Protein AF-A0A225W027-F1 (afdb_monomer_lite)

pLDDT: mean 82.31, std 13.89, range [42.44, 95.69]

Organism: NCBI:txid4795

InterPro domains:
  IPR009057 Homedomain-like superfamily [SSF46689] (23-92)

Secondary structure (DSSP, 8-state):
--TGGGGSSS-HHHHHHHHHHHHTS---HHHHHHHTT--HHHHHHHHHHHHHHHHHHH-TT--HHHHHHHHHHHHS----HHHHHHHHHHTT--HHHHHHHHHTS-HHHHHHHHHHHHTT-

Structure (mmCIF, N/CA/C/O backbone):
data_AF-A0A225W027-F1
#
_entry.id   AF-A0A225W027-F1
#
loop_
_atom_site.group_PDB
_atom_site.id
_atom_site.type_symbol
_atom_site.label_atom_id
_atom_site.label_alt_id
_atom_site.label_comp_id
_atom_site.label_asym_id
_atom_site.label_entity_id
_atom_site.label_seq_id
_atom_site.pdbx_PDB_ins_code
_atom_site.Cartn_x
_atom_site.Cartn_y
_atom_site.Cartn_z
_atom_site.occupancy
_atom_site.B_iso_or_equiv
_atom_site.auth_seq_id
_atom_site.auth_comp_id
_atom_site.auth_asym_id
_atom_site.auth_atom_id
_atom_site.pdbx_PDB_model_num
ATOM 1 N N . MET A 1 1 ? -12.492 -1.765 -5.701 1.00 48.75 1 MET A N 1
ATOM 2 C CA . MET A 1 1 ? -11.191 -1.969 -6.376 1.00 48.75 1 MET A CA 1
ATOM 3 C C . MET A 1 1 ? -10.942 -0.940 -7.492 1.00 48.75 1 MET A C 1
ATOM 5 O O . MET A 1 1 ? -9.788 -0.685 -7.796 1.00 48.75 1 MET A O 1
ATOM 9 N N . GLU A 1 2 ? -11.978 -0.304 -8.060 1.00 42.44 2 GLU A N 1
ATOM 10 C CA . GLU A 1 2 ? -11.868 0.478 -9.308 1.00 42.44 2 GLU A CA 1
ATOM 11 C C . GLU A 1 2 ? -11.374 1.938 -9.178 1.00 42.44 2 GLU A C 1
ATOM 13 O O . GLU A 1 2 ? -10.755 2.437 -10.108 1.00 42.44 2 GLU A O 1
ATOM 18 N N . ALA A 1 3 ? -11.551 2.632 -8.046 1.00 43.75 3 ALA A N 1
ATOM 19 C CA . ALA A 1 3 ? -11.384 4.097 -8.021 1.00 43.75 3 ALA A CA 1
ATOM 20 C C . ALA A 1 3 ? -9.926 4.627 -8.028 1.00 43.75 3 ALA A C 1
ATOM 22 O O . ALA A 1 3 ? -9.638 5.603 -8.721 1.00 43.75 3 ALA A O 1
ATOM 23 N N . ALA A 1 4 ? -8.974 4.005 -7.318 1.00 46.25 4 ALA A N 1
ATOM 24 C CA . ALA A 1 4 ? -7.605 4.553 -7.232 1.00 46.25 4 ALA A CA 1
ATOM 25 C C . ALA A 1 4 ? -6.759 4.301 -8.480 1.00 46.25 4 ALA A C 1
ATOM 27 O O . ALA A 1 4 ? -5.830 5.055 -8.776 1.00 46.25 4 ALA A O 1
ATOM 28 N N . ALA A 1 5 ? -7.075 3.237 -9.217 1.00 46.38 5 ALA A N 1
ATOM 29 C CA . ALA A 1 5 ? -6.380 2.900 -10.448 1.00 46.38 5 ALA A CA 1
ATOM 30 C C . ALA A 1 5 ? -6.691 3.908 -11.574 1.00 46.38 5 ALA A C 1
ATOM 32 O O . ALA A 1 5 ? -5.916 4.018 -12.518 1.00 46.38 5 ALA A O 1
ATOM 33 N N . MET A 1 6 ? -7.776 4.687 -11.452 1.00 45.91 6 MET A N 1
ATOM 34 C CA . MET A 1 6 ? -8.215 5.667 -12.453 1.00 45.91 6 MET A CA 1
ATOM 35 C C . MET A 1 6 ? -7.467 7.008 -12.398 1.00 45.91 6 MET A C 1
ATOM 37 O O . MET A 1 6 ? -7.512 7.760 -13.366 1.00 45.91 6 MET A O 1
ATOM 41 N N . LYS A 1 7 ? -6.773 7.330 -11.296 1.00 53.09 7 LYS A N 1
ATOM 42 C CA . LYS A 1 7 ? -6.011 8.593 -11.167 1.00 53.09 7 LYS A CA 1
ATOM 43 C C . LYS A 1 7 ? -4.562 8.498 -11.643 1.00 53.09 7 LYS A C 1
ATOM 45 O O . LYS A 1 7 ? -3.827 9.482 -11.580 1.00 53.09 7 LYS A O 1
ATOM 50 N N . GLN A 1 8 ? -4.125 7.325 -12.093 1.00 59.03 8 GLN A N 1
ATOM 51 C CA . GLN A 1 8 ? -2.783 7.143 -12.634 1.00 59.03 8 GLN A CA 1
ATOM 52 C C . GLN A 1 8 ? -2.795 7.297 -14.157 1.00 59.03 8 GLN A C 1
ATOM 54 O O . GLN A 1 8 ? -3.756 6.927 -14.817 1.00 59.03 8 GLN A O 1
ATOM 59 N N . HIS A 1 9 ? -1.696 7.795 -14.734 1.00 66.2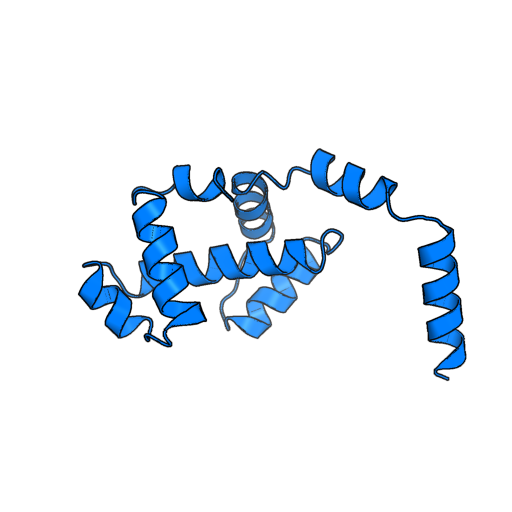5 9 HIS A N 1
ATOM 60 C CA . HIS A 1 9 ? -1.539 7.885 -16.194 1.00 66.25 9 HIS A CA 1
ATOM 61 C C . HIS A 1 9 ? -1.582 6.519 -16.902 1.00 66.25 9 HIS A C 1
ATOM 63 O O . HIS A 1 9 ? -1.754 6.458 -18.116 1.00 66.25 9 HIS A O 1
ATOM 69 N N . ALA A 1 10 ? -1.368 5.424 -16.168 1.00 76.00 10 ALA A N 1
ATOM 70 C CA . ALA A 1 10 ? -1.496 4.074 -16.697 1.00 76.00 10 ALA A CA 1
ATOM 71 C C . ALA A 1 10 ? -2.937 3.581 -16.548 1.00 76.00 10 ALA A C 1
ATOM 73 O O . ALA A 1 10 ? -3.553 3.778 -15.505 1.00 76.00 10 ALA A O 1
ATOM 74 N N . HIS A 1 11 ? -3.438 2.892 -17.574 1.00 83.38 11 HIS A N 1
ATOM 75 C CA . HIS A 1 11 ? -4.777 2.316 -17.550 1.00 83.38 11 HIS A CA 1
ATOM 76 C C . HIS A 1 11 ? -4.934 1.345 -16.360 1.00 83.38 11 HIS A C 1
ATOM 78 O O . HIS A 1 11 ? -4.015 0.554 -16.115 1.00 83.38 11 HIS A O 1
ATOM 84 N N . PRO A 1 12 ? -6.085 1.331 -15.658 1.00 83.88 12 PRO A N 1
ATOM 85 C CA . PRO A 1 12 ? -6.315 0.458 -14.509 1.00 83.88 12 PRO A CA 1
ATOM 86 C C . PRO A 1 12 ? -5.932 -1.002 -14.752 1.00 83.88 12 PRO A C 1
ATOM 88 O O . PRO A 1 12 ? -5.208 -1.588 -13.953 1.00 83.88 12 PRO A O 1
ATOM 91 N N . ASN A 1 13 ? -6.323 -1.566 -15.899 1.00 89.00 13 ASN A N 1
ATOM 92 C CA . ASN A 1 13 ? -5.982 -2.948 -16.260 1.00 89.00 13 ASN A CA 1
ATOM 93 C C . ASN A 1 13 ? -4.468 -3.188 -16.307 1.00 89.00 13 ASN A C 1
ATOM 95 O O . ASN A 1 13 ? -4.003 -4.225 -15.850 1.00 89.00 13 ASN A O 1
ATOM 99 N N . THR A 1 14 ? -3.679 -2.230 -16.801 1.00 90.88 14 THR A N 1
ATOM 100 C CA . THR A 1 14 ? -2.213 -2.337 -16.816 1.00 90.88 14 THR A CA 1
ATOM 101 C C . THR A 1 14 ? -1.661 -2.452 -15.399 1.00 90.88 14 THR A C 1
ATOM 103 O O . THR A 1 14 ? -0.803 -3.293 -15.133 1.00 90.88 14 THR A O 1
ATOM 106 N N . VAL A 1 15 ? -2.181 -1.639 -14.477 1.00 90.19 15 VAL A N 1
ATOM 107 C CA . VAL A 1 15 ? -1.800 -1.698 -13.062 1.00 90.19 15 VAL A CA 1
ATOM 108 C C . VAL A 1 15 ? -2.233 -3.037 -12.457 1.00 90.19 15 VAL A C 1
ATOM 110 O O . VAL A 1 15 ? -1.423 -3.689 -11.803 1.00 90.19 15 VAL A O 1
ATOM 113 N N . PHE A 1 16 ? -3.458 -3.498 -12.731 1.00 90.31 16 PHE A N 1
ATOM 114 C CA . PHE A 1 16 ? -3.969 -4.781 -12.237 1.00 90.31 16 PHE A CA 1
ATOM 115 C C . PHE A 1 16 ? -3.140 -5.975 -12.702 1.00 90.31 16 PHE A C 1
ATOM 117 O O . PHE A 1 16 ? -2.713 -6.773 -11.869 1.00 90.31 16 PHE A O 1
ATOM 124 N N . HIS A 1 17 ? -2.857 -6.086 -14.001 1.00 93.56 17 HIS A N 1
ATOM 125 C CA . HIS A 1 17 ? -2.033 -7.174 -14.526 1.00 93.56 17 HIS A CA 1
ATOM 126 C C . HIS A 1 17 ? -0.605 -7.124 -13.971 1.00 93.56 17 HIS A C 1
ATOM 128 O O . HIS A 1 17 ? -0.023 -8.167 -13.670 1.00 93.56 17 HIS A O 1
ATOM 134 N N . CYS A 1 18 ? -0.045 -5.927 -13.765 1.00 94.50 18 CYS A N 1
ATOM 135 C CA . CYS A 1 18 ? 1.270 -5.786 -13.149 1.00 94.50 18 CYS A CA 1
ATOM 136 C C . CYS A 1 18 ? 1.273 -6.259 -11.689 1.00 94.50 18 CYS A C 1
ATOM 138 O O . CYS A 1 18 ? 2.180 -6.981 -11.276 1.00 94.50 18 CYS A O 1
ATOM 140 N N . LEU A 1 19 ? 0.268 -5.861 -10.905 1.00 93.75 19 LEU A N 1
ATOM 141 C CA . LEU A 1 19 ? 0.129 -6.278 -9.509 1.00 93.75 19 LEU A CA 1
ATOM 142 C C . LEU A 1 19 ? -0.114 -7.785 -9.403 1.00 93.75 19 LEU A C 1
ATOM 144 O O . LEU A 1 19 ? 0.482 -8.433 -8.548 1.00 93.75 19 LEU A O 1
ATOM 148 N N . TYR A 1 20 ? -0.925 -8.353 -10.297 1.00 94.25 20 TYR A N 1
ATOM 149 C CA . TYR A 1 20 ? -1.138 -9.796 -10.373 1.00 94.25 20 TYR A CA 1
ATOM 150 C C . TYR A 1 20 ? 0.174 -10.539 -10.652 1.00 94.25 20 TYR A C 1
ATOM 152 O O . TYR A 1 20 ? 0.491 -11.505 -9.961 1.00 94.25 20 TYR A O 1
ATOM 160 N N . GLY A 1 21 ? 0.973 -10.052 -11.606 1.00 95.19 21 GLY A N 1
ATOM 161 C CA . GLY A 1 21 ? 2.291 -10.614 -11.896 1.00 95.19 21 GLY A CA 1
ATOM 162 C C . GLY A 1 21 ? 3.242 -10.571 -10.697 1.00 95.19 21 GLY A C 1
ATOM 163 O O . GLY A 1 21 ? 3.987 -11.521 -10.471 1.00 95.19 21 GLY A O 1
ATOM 164 N N . TYR A 1 22 ? 3.179 -9.506 -9.897 1.00 95.25 22 TYR A N 1
ATOM 165 C CA . TYR A 1 22 ? 3.993 -9.369 -8.691 1.00 95.25 22 TYR A CA 1
ATOM 166 C C . TYR A 1 22 ? 3.558 -10.320 -7.564 1.00 95.25 22 TYR A C 1
ATOM 168 O O . TYR A 1 22 ? 4.391 -11.030 -7.009 1.00 95.25 22 TYR A O 1
ATOM 176 N N . TYR A 1 23 ? 2.266 -10.337 -7.220 1.00 93.81 23 TYR A N 1
ATOM 177 C CA . TYR A 1 23 ? 1.766 -11.063 -6.046 1.00 93.81 23 TYR A CA 1
ATOM 178 C C . TYR A 1 23 ? 1.478 -12.549 -6.303 1.00 93.81 23 TYR A C 1
ATOM 180 O O . TYR A 1 23 ? 1.693 -13.353 -5.404 1.00 93.81 23 TYR A O 1
ATOM 188 N N . ASN A 1 24 ? 1.009 -12.922 -7.500 1.00 94.50 24 ASN A N 1
ATOM 189 C CA . ASN A 1 24 ? 0.556 -14.291 -7.790 1.00 94.50 24 ASN A CA 1
ATOM 190 C C . ASN A 1 24 ? 1.524 -15.088 -8.672 1.00 94.50 24 ASN A C 1
ATOM 192 O O . ASN A 1 24 ? 1.534 -16.312 -8.602 1.00 94.50 24 ASN A O 1
ATOM 196 N N . LEU A 1 25 ? 2.324 -14.418 -9.511 1.00 94.38 25 LEU A N 1
ATOM 197 C CA . LEU A 1 25 ? 3.256 -15.083 -10.436 1.00 94.38 25 LEU A CA 1
ATOM 198 C C . LEU A 1 25 ? 4.724 -14.991 -9.994 1.00 94.38 25 LEU A C 1
ATOM 200 O O . LEU A 1 25 ? 5.584 -15.613 -10.609 1.00 94.38 25 LEU A O 1
ATOM 204 N N . GLY A 1 26 ? 5.022 -14.224 -8.941 1.00 93.75 26 GLY A N 1
ATOM 205 C CA . GLY A 1 26 ? 6.368 -14.117 -8.374 1.00 93.75 26 GLY A CA 1
ATOM 206 C C . GLY A 1 26 ? 7.360 -13.298 -9.205 1.00 93.75 26 GLY A C 1
ATOM 207 O O . GLY A 1 26 ? 8.559 -13.358 -8.937 1.00 93.75 26 GLY A O 1
ATOM 208 N N . TYR A 1 27 ? 6.899 -12.516 -10.189 1.00 95.56 27 TYR A N 1
ATOM 209 C CA . TYR A 1 27 ? 7.795 -11.664 -10.971 1.00 95.56 27 TYR A CA 1
ATOM 210 C C . TYR A 1 27 ? 8.435 -10.579 -10.106 1.00 95.56 27 TYR A C 1
ATOM 212 O O . TYR A 1 27 ? 7.779 -9.881 -9.324 1.00 95.56 27 TYR A O 1
ATOM 220 N N . SER A 1 28 ? 9.730 -10.359 -10.311 1.00 95.44 28 SER A N 1
ATOM 221 C CA . SER A 1 28 ? 10.447 -9.261 -9.680 1.00 95.44 28 SER A CA 1
ATOM 222 C C . SER A 1 28 ? 10.026 -7.906 -10.260 1.00 95.44 28 SER A C 1
ATOM 224 O O . SER A 1 28 ? 9.589 -7.774 -11.406 1.00 95.44 28 SER A O 1
ATOM 226 N N . ARG A 1 29 ? 10.237 -6.835 -9.484 1.00 94.19 29 ARG A N 1
ATOM 227 C CA . ARG A 1 29 ? 9.959 -5.456 -9.935 1.00 94.19 29 ARG A CA 1
ATOM 228 C C . ARG A 1 29 ? 10.758 -5.080 -11.188 1.00 94.19 29 ARG A C 1
ATOM 230 O O . ARG A 1 29 ? 10.262 -4.314 -12.008 1.00 94.19 29 ARG A O 1
ATOM 237 N N . LYS A 1 30 ? 11.962 -5.642 -11.342 1.00 95.25 30 LYS A N 1
ATOM 238 C CA . LYS A 1 30 ? 12.849 -5.443 -12.495 1.00 95.25 30 LYS A CA 1
ATOM 239 C C . LYS A 1 30 ? 12.314 -6.117 -13.757 1.00 95.25 30 LYS A C 1
ATOM 241 O O . LYS A 1 30 ? 12.373 -5.533 -14.835 1.00 95.25 30 LYS A O 1
ATOM 246 N N . GLU A 1 31 ? 11.767 -7.322 -13.634 1.00 95.19 31 GLU A N 1
ATOM 247 C CA . GLU A 1 31 ? 11.128 -8.020 -14.756 1.00 95.19 31 GLU A CA 1
ATOM 248 C C . GLU A 1 31 ? 9.854 -7.300 -15.189 1.00 95.19 31 GLU A C 1
ATOM 250 O O . GLU A 1 31 ? 9.687 -7.006 -16.370 1.00 95.19 31 GLU A O 1
ATOM 255 N N . LEU A 1 32 ? 9.009 -6.909 -14.234 1.00 94.94 32 LEU A N 1
ATOM 256 C CA . LEU A 1 32 ? 7.793 -6.146 -14.518 1.00 94.94 32 LEU A CA 1
ATOM 257 C C . LEU A 1 32 ? 8.105 -4.790 -15.166 1.00 94.94 32 LEU A C 1
ATOM 259 O O . LEU A 1 32 ? 7.432 -4.391 -16.113 1.00 94.94 32 LEU A O 1
ATOM 263 N N . ALA A 1 33 ? 9.156 -4.098 -14.721 1.00 95.69 33 ALA A N 1
ATOM 264 C CA . ALA A 1 33 ? 9.605 -2.851 -15.341 1.00 95.69 33 ALA A CA 1
ATOM 265 C C . ALA A 1 33 ? 9.935 -3.036 -16.834 1.00 95.69 33 ALA A C 1
ATOM 267 O O . ALA A 1 33 ? 9.534 -2.213 -17.659 1.00 95.69 33 ALA A O 1
ATOM 268 N N . ARG A 1 34 ? 10.589 -4.151 -17.190 1.00 95.50 34 ARG A N 1
ATOM 269 C CA . ARG A 1 34 ? 10.888 -4.510 -18.585 1.00 95.50 34 ARG A CA 1
ATOM 270 C C . ARG A 1 34 ? 9.623 -4.843 -19.377 1.00 95.50 34 ARG A C 1
ATOM 272 O O . ARG A 1 34 ? 9.442 -4.291 -20.455 1.00 95.50 34 ARG A O 1
ATOM 279 N N . VAL A 1 35 ? 8.742 -5.688 -18.836 1.00 94.06 35 VAL A N 1
ATOM 280 C CA . VAL A 1 35 ? 7.502 -6.129 -19.510 1.00 94.06 35 VAL A CA 1
ATOM 281 C C . VAL A 1 35 ? 6.579 -4.952 -19.824 1.00 94.06 35 VAL A C 1
ATOM 283 O O . VAL A 1 35 ? 6.059 -4.845 -20.929 1.00 94.06 35 VAL A O 1
ATOM 286 N N . TYR A 1 36 ? 6.396 -4.043 -18.867 1.00 90.62 36 TYR A N 1
ATOM 287 C CA . TYR A 1 36 ? 5.470 -2.917 -19.008 1.00 90.62 36 TYR A CA 1
ATOM 288 C C . TYR A 1 36 ? 6.114 -1.657 -19.608 1.00 90.62 36 TYR A C 1
ATOM 290 O O . TYR A 1 36 ? 5.437 -0.632 -19.728 1.00 90.62 36 TYR A O 1
ATOM 298 N N . ASN A 1 37 ? 7.406 -1.709 -19.961 1.00 92.44 37 ASN A N 1
ATOM 299 C CA . ASN A 1 37 ? 8.207 -0.555 -20.381 1.00 92.44 37 ASN A CA 1
ATOM 300 C C . ASN A 1 37 ? 8.0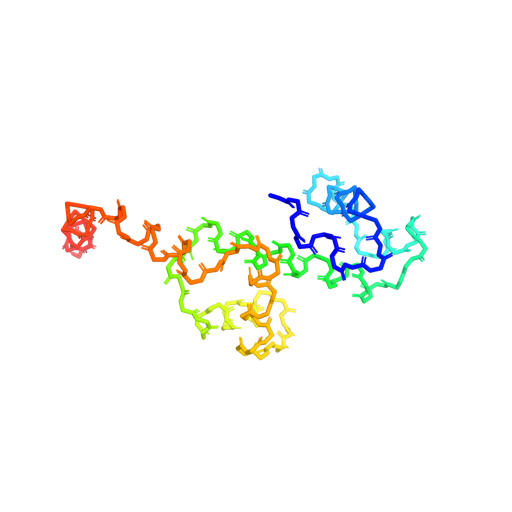29 0.648 -19.429 1.00 92.44 37 ASN A C 1
ATOM 302 O O . ASN A 1 37 ? 7.658 1.759 -19.825 1.00 92.44 37 ASN A O 1
ATOM 306 N N . LYS A 1 38 ? 8.212 0.393 -18.130 1.00 91.50 38 LYS A N 1
ATOM 307 C CA . LYS A 1 38 ? 8.130 1.391 -17.055 1.00 91.50 38 LYS A CA 1
ATOM 308 C C . LYS A 1 38 ? 9.401 1.372 -16.226 1.00 91.50 38 LYS A C 1
ATOM 310 O O . LYS A 1 38 ? 10.150 0.406 -16.210 1.00 91.50 38 LYS A O 1
ATOM 315 N N . THR A 1 39 ? 9.624 2.447 -15.480 1.00 93.50 39 THR A N 1
ATOM 316 C CA . THR A 1 39 ? 10.717 2.472 -14.507 1.00 93.50 39 THR A CA 1
ATOM 317 C C . THR A 1 39 ? 10.403 1.548 -13.330 1.00 93.50 39 THR A C 1
ATOM 319 O O . THR A 1 39 ? 9.247 1.440 -12.908 1.00 93.50 39 THR A O 1
ATOM 322 N N . GLU A 1 40 ? 11.432 0.954 -12.724 1.00 94.00 40 GLU A N 1
ATOM 323 C CA . GLU A 1 40 ? 11.274 0.183 -11.481 1.00 94.00 40 GLU A CA 1
ATOM 324 C C . GLU A 1 40 ? 10.634 1.016 -10.359 1.00 94.00 40 GLU A C 1
ATOM 326 O O . GLU A 1 40 ? 9.916 0.478 -9.514 1.00 94.00 40 GLU A O 1
ATOM 331 N N . ARG A 1 41 ? 10.829 2.344 -10.373 1.00 92.19 41 ARG A N 1
ATOM 332 C CA . ARG A 1 41 ? 10.180 3.280 -9.446 1.00 92.19 41 ARG A CA 1
ATOM 333 C C . ARG A 1 41 ? 8.664 3.305 -9.630 1.00 92.19 41 ARG A C 1
ATOM 335 O O . ARG A 1 41 ? 7.942 3.283 -8.638 1.00 92.19 41 ARG A O 1
ATOM 342 N N . THR A 1 42 ? 8.179 3.327 -10.871 1.00 91.94 42 THR A N 1
ATOM 343 C CA . THR A 1 42 ? 6.741 3.280 -11.178 1.00 91.94 42 THR A CA 1
ATOM 344 C C . THR A 1 42 ? 6.124 1.977 -10.676 1.00 91.94 42 THR A C 1
ATOM 346 O O . THR A 1 42 ? 5.139 2.018 -9.944 1.00 91.94 42 THR A O 1
ATOM 349 N N . ILE A 1 43 ? 6.757 0.838 -10.978 1.00 93.56 43 ILE A N 1
ATOM 350 C CA . ILE A 1 43 ? 6.303 -0.477 -10.502 1.00 93.56 43 ILE A CA 1
ATOM 351 C C . ILE A 1 43 ? 6.311 -0.538 -8.969 1.00 93.56 43 ILE A C 1
ATOM 353 O O . ILE A 1 43 ? 5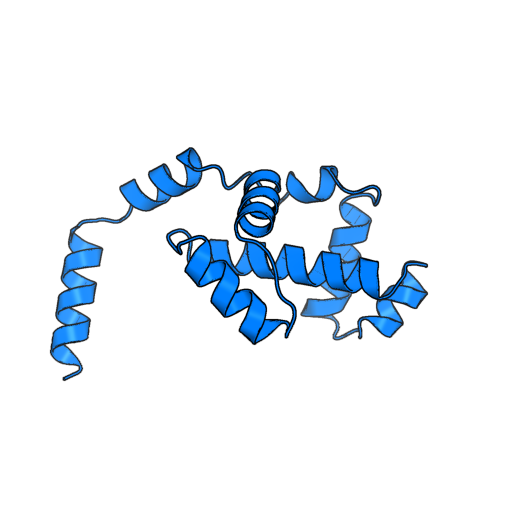.337 -0.955 -8.347 1.00 93.56 43 ILE A O 1
ATOM 357 N N . SER A 1 44 ? 7.387 -0.058 -8.338 1.00 93.06 44 SER A N 1
ATOM 358 C CA . SER A 1 44 ? 7.503 -0.003 -6.877 1.00 93.06 44 SER A CA 1
ATOM 359 C C . SER A 1 44 ? 6.406 0.850 -6.245 1.00 93.06 44 SER A C 1
ATOM 361 O O . SER A 1 44 ? 5.873 0.481 -5.201 1.00 93.06 44 SER A O 1
ATOM 363 N N . ASN A 1 45 ? 6.048 1.972 -6.871 1.00 91.50 45 ASN A N 1
ATOM 364 C CA . ASN A 1 45 ? 4.956 2.816 -6.403 1.00 91.50 45 ASN A CA 1
ATOM 365 C C . ASN A 1 45 ? 3.607 2.096 -6.499 1.00 91.50 45 ASN A C 1
ATOM 367 O O . ASN A 1 45 ? 2.849 2.155 -5.537 1.00 91.50 45 ASN A O 1
ATOM 371 N N . TRP A 1 46 ? 3.321 1.377 -7.591 1.00 92.12 46 TRP A N 1
ATOM 372 C CA . TRP A 1 46 ? 2.091 0.579 -7.706 1.00 92.12 46 TRP A CA 1
ATOM 373 C C . TRP A 1 46 ? 1.989 -0.473 -6.604 1.00 92.12 46 TRP A C 1
ATOM 375 O O . TRP A 1 46 ? 0.964 -0.553 -5.932 1.00 92.12 46 TRP A O 1
ATOM 385 N N . VAL A 1 47 ? 3.073 -1.212 -6.359 1.00 92.75 47 VAL A N 1
ATOM 386 C CA . VAL A 1 47 ? 3.128 -2.229 -5.299 1.00 92.75 47 VAL A CA 1
ATOM 387 C C . VAL A 1 47 ? 2.903 -1.610 -3.916 1.00 92.75 47 VAL A C 1
ATOM 389 O O . VAL A 1 47 ? 2.107 -2.125 -3.141 1.00 92.75 47 VAL A O 1
ATOM 392 N N . ARG A 1 48 ? 3.555 -0.485 -3.606 1.00 92.56 48 ARG A N 1
ATOM 393 C CA . ARG A 1 48 ? 3.411 0.211 -2.310 1.00 92.56 48 ARG A CA 1
ATOM 394 C C . ARG A 1 48 ? 2.000 0.749 -2.080 1.00 92.56 48 ARG A C 1
ATOM 396 O O . ARG A 1 48 ? 1.465 0.633 -0.983 1.00 92.56 48 ARG A O 1
ATOM 403 N N . ILE A 1 49 ? 1.408 1.342 -3.113 1.00 90.88 49 ILE A N 1
ATOM 404 C CA . ILE A 1 49 ? 0.042 1.874 -3.080 1.00 90.88 49 ILE A CA 1
ATOM 405 C C . ILE A 1 49 ? -0.954 0.731 -2.848 1.00 90.88 49 ILE A C 1
ATOM 407 O O . ILE A 1 49 ? -1.824 0.844 -1.985 1.00 90.88 49 ILE A O 1
ATOM 411 N N . GLN A 1 50 ? -0.783 -0.390 -3.555 1.00 91.69 50 GLN A N 1
ATOM 412 C CA . GLN A 1 50 ? -1.617 -1.574 -3.368 1.00 91.69 50 GLN A CA 1
ATOM 413 C C . GLN A 1 50 ? -1.442 -2.190 -1.977 1.00 91.69 50 GLN A C 1
ATOM 415 O O . GLN A 1 50 ? -2.429 -2.567 -1.353 1.00 91.69 50 GLN A O 1
ATOM 420 N N . TRP A 1 51 ? -0.212 -2.261 -1.469 1.00 93.88 51 TRP A N 1
ATOM 421 C CA . TRP A 1 51 ? 0.069 -2.765 -0.126 1.00 93.88 51 TRP A CA 1
ATOM 422 C C . TRP A 1 51 ? -0.650 -1.943 0.951 1.00 93.88 51 TRP A C 1
ATOM 424 O O . TRP A 1 51 ? -1.294 -2.513 1.827 1.00 93.88 51 TRP A O 1
ATOM 434 N N . LEU A 1 52 ? -0.630 -0.609 0.846 1.00 91.50 52 LEU A N 1
ATOM 435 C CA . LEU A 1 52 ? -1.327 0.259 1.798 1.00 91.50 52 LEU A CA 1
ATOM 436 C C . LEU A 1 52 ? -2.849 0.060 1.740 1.00 91.50 52 LEU A C 1
ATOM 438 O O . LEU A 1 52 ? -3.515 0.072 2.771 1.00 91.50 52 LEU A O 1
ATOM 442 N N . TYR A 1 53 ? -3.405 -0.163 0.547 1.00 88.56 53 TYR A N 1
ATOM 443 C CA . TYR A 1 53 ? -4.819 -0.507 0.409 1.00 88.56 53 TYR A CA 1
ATOM 444 C C . TYR A 1 53 ? -5.162 -1.825 1.115 1.00 88.56 53 TYR A C 1
ATOM 446 O O . TYR A 1 53 ? -6.160 -1.871 1.832 1.00 88.56 53 TYR A O 1
ATOM 454 N N . GLN A 1 54 ? -4.337 -2.866 0.950 1.00 90.06 54 GLN A N 1
ATOM 455 C CA . GLN A 1 54 ? -4.521 -4.156 1.631 1.00 90.06 54 GLN A CA 1
ATOM 456 C C . GLN A 1 54 ? -4.431 -4.003 3.153 1.00 90.06 54 GLN A C 1
ATOM 458 O O . GLN A 1 54 ? -5.312 -4.481 3.862 1.00 90.06 54 GLN A O 1
ATOM 463 N N . TYR A 1 55 ? -3.460 -3.227 3.646 1.00 91.12 55 TYR A N 1
ATOM 464 C CA . TYR A 1 55 ? -3.328 -2.920 5.071 1.00 91.12 55 TYR A CA 1
ATOM 465 C C . TYR A 1 55 ? -4.621 -2.343 5.672 1.00 91.12 55 TYR A C 1
ATOM 467 O O . TYR A 1 55 ? -5.063 -2.786 6.726 1.00 91.12 55 TYR A O 1
ATOM 475 N N . TYR A 1 56 ? -5.285 -1.409 4.982 1.00 86.44 56 TYR A N 1
ATOM 476 C CA . TYR A 1 56 ? -6.569 -0.852 5.437 1.00 86.44 56 TYR A CA 1
ATOM 477 C C . TYR A 1 56 ? -7.785 -1.754 5.169 1.00 86.44 56 TYR A C 1
ATOM 479 O O . TYR A 1 56 ? -8.859 -1.499 5.720 1.00 86.44 56 TYR A O 1
ATOM 487 N N . GLN A 1 57 ? -7.671 -2.789 4.329 1.00 84.50 57 GLN A N 1
ATOM 488 C CA . GLN A 1 57 ? -8.700 -3.835 4.277 1.00 84.50 57 GLN A CA 1
ATOM 489 C C . GLN A 1 57 ? -8.620 -4.733 5.513 1.00 84.50 57 GLN A C 1
ATOM 491 O O . GLN A 1 57 ? -9.660 -5.048 6.083 1.00 84.50 57 GLN A O 1
ATOM 496 N N . GLU A 1 58 ? -7.410 -5.093 5.943 1.00 86.62 58 GLU A N 1
ATOM 497 C CA . GLU A 1 58 ? -7.181 -5.921 7.134 1.00 86.62 58 GLU A CA 1
ATOM 498 C C . GLU A 1 58 ? -7.418 -5.144 8.435 1.00 86.62 58 GLU A C 1
ATOM 500 O O . GLU A 1 58 ? -8.010 -5.662 9.379 1.00 86.62 58 GLU A O 1
ATOM 505 N N . LYS A 1 59 ? -6.978 -3.881 8.484 1.00 85.31 59 LYS A N 1
ATOM 506 C CA . LYS A 1 59 ? -7.059 -3.003 9.659 1.00 85.31 59 LYS A CA 1
ATOM 507 C C . LYS A 1 59 ? -7.750 -1.683 9.306 1.00 85.31 59 LYS A C 1
ATOM 509 O O . LYS A 1 59 ? -7.098 -0.640 9.234 1.00 85.31 5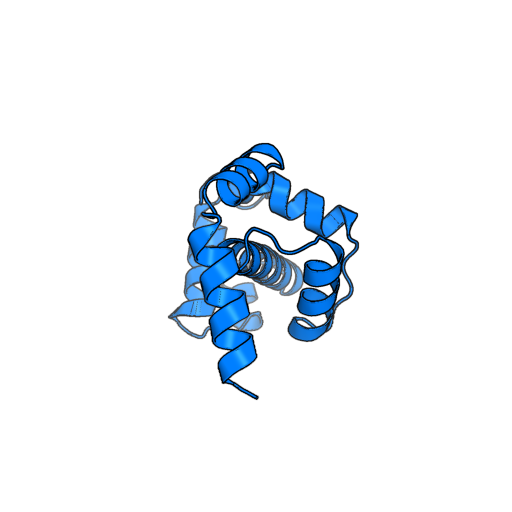9 LYS A O 1
ATOM 514 N N . PRO A 1 60 ? -9.078 -1.691 9.099 1.00 80.44 60 PRO A N 1
ATOM 515 C CA . PRO A 1 60 ? -9.810 -0.510 8.642 1.00 80.44 60 PRO A CA 1
ATOM 516 C C . PRO A 1 60 ? -9.776 0.663 9.628 1.00 80.44 60 PRO A C 1
ATOM 518 O O . PRO A 1 60 ? -9.956 1.799 9.208 1.00 80.44 60 PRO A O 1
ATOM 521 N N . LEU A 1 61 ? -9.540 0.406 10.917 1.00 79.69 61 LEU A N 1
ATOM 522 C CA . LEU A 1 61 ? -9.525 1.426 11.970 1.00 79.69 61 LEU A CA 1
ATOM 523 C C . LEU A 1 61 ? -8.118 1.904 12.348 1.00 79.69 61 LEU A C 1
ATOM 525 O O . LEU A 1 61 ? -7.982 2.666 13.298 1.00 79.69 61 LEU A O 1
ATOM 529 N N . SER A 1 62 ? -7.078 1.462 11.632 1.00 83.88 62 SER A N 1
ATOM 530 C CA . SER A 1 62 ? -5.711 1.889 11.935 1.00 83.88 62 SER A CA 1
ATOM 531 C C . SER A 1 62 ? -5.539 3.390 11.702 1.00 83.88 62 SER A C 1
ATOM 533 O O . SER A 1 62 ? -6.011 3.942 10.701 1.00 83.88 62 SER A O 1
ATOM 535 N N . TYR A 1 63 ? -4.842 4.051 12.624 1.00 85.19 63 TYR A N 1
ATOM 536 C CA . TYR A 1 63 ? -4.559 5.477 12.518 1.00 85.19 63 TYR A CA 1
ATOM 537 C C . TYR A 1 63 ? -3.510 5.766 11.427 1.00 85.19 63 TYR A C 1
ATOM 539 O O . TYR A 1 63 ? -2.709 4.917 11.025 1.00 85.19 63 TYR A O 1
ATOM 547 N N . LEU A 1 64 ? -3.496 7.003 10.916 1.00 86.19 64 LEU A N 1
ATOM 548 C CA . LEU A 1 64 ? -2.596 7.398 9.820 1.00 86.19 64 LEU A CA 1
ATOM 549 C C . LEU A 1 64 ? -1.108 7.270 10.185 1.00 86.19 64 LEU A C 1
ATOM 551 O O . LEU A 1 64 ? -0.272 7.055 9.307 1.00 86.19 64 LEU A O 1
ATOM 555 N N . ASP A 1 65 ? -0.768 7.444 11.456 1.00 86.62 65 ASP A N 1
ATOM 556 C CA . ASP A 1 65 ? 0.584 7.334 12.001 1.00 86.62 65 ASP A CA 1
ATOM 557 C C . ASP A 1 65 ? 1.017 5.885 12.248 1.00 86.62 65 ASP A C 1
ATOM 559 O O . ASP A 1 65 ? 2.164 5.536 11.957 1.00 86.62 65 ASP A O 1
ATOM 563 N N . GLU A 1 66 ? 0.104 5.017 12.678 1.00 88.31 66 GLU A N 1
ATOM 564 C CA . GLU A 1 66 ? 0.322 3.568 12.685 1.00 88.31 66 GLU A CA 1
ATOM 565 C C . GLU A 1 66 ? 0.604 3.063 11.269 1.00 88.31 66 GLU A C 1
ATOM 567 O O . GLU A 1 66 ? 1.636 2.438 11.019 1.00 88.31 66 GLU A O 1
ATOM 572 N N . ALA A 1 67 ? -0.253 3.421 10.309 1.00 90.12 67 ALA A N 1
ATOM 573 C CA . ALA A 1 67 ? -0.067 3.061 8.908 1.00 90.12 67 ALA A CA 1
ATOM 574 C C . ALA A 1 67 ? 1.261 3.594 8.346 1.00 90.12 67 ALA A C 1
ATOM 576 O O . ALA A 1 67 ? 1.963 2.879 7.631 1.00 90.12 67 ALA A O 1
ATOM 577 N N . GLN A 1 68 ? 1.643 4.828 8.692 1.00 91.56 68 GLN A N 1
ATOM 578 C CA . GLN A 1 68 ? 2.943 5.401 8.333 1.00 91.56 68 GLN A CA 1
ATOM 579 C C . GLN A 1 68 ? 4.108 4.574 8.900 1.00 91.56 68 GLN A C 1
ATOM 581 O O . GLN A 1 68 ? 5.088 4.316 8.192 1.00 91.56 68 GLN A O 1
ATOM 586 N N . THR A 1 69 ? 4.006 4.164 10.162 1.00 92.69 69 THR A N 1
ATOM 587 C CA . THR A 1 69 ? 5.046 3.409 10.869 1.00 92.69 69 THR A CA 1
ATOM 588 C C . THR A 1 69 ? 5.222 2.025 10.252 1.00 92.69 69 THR A C 1
ATOM 590 O O . THR A 1 69 ? 6.331 1.675 9.842 1.00 92.69 69 THR A O 1
ATOM 593 N N . VAL A 1 70 ? 4.128 1.276 10.085 1.00 94.12 70 VAL A N 1
ATOM 594 C CA . VAL A 1 70 ? 4.155 -0.069 9.487 1.00 94.12 70 VAL A CA 1
ATOM 595 C C . VAL A 1 70 ? 4.615 -0.002 8.028 1.00 94.12 70 VAL A C 1
ATOM 597 O O . VAL A 1 70 ? 5.443 -0.809 7.610 1.00 94.12 70 VAL A O 1
ATOM 600 N N . PHE A 1 71 ? 4.177 1.001 7.260 1.00 94.12 71 PHE A N 1
ATOM 601 C CA . PHE A 1 71 ? 4.648 1.208 5.886 1.00 94.12 71 PHE A CA 1
ATOM 602 C C . PHE A 1 71 ? 6.163 1.437 5.826 1.00 94.12 71 PHE A C 1
ATOM 604 O O . PHE A 1 71 ? 6.860 0.837 5.002 1.00 94.12 71 PHE A O 1
ATOM 611 N N . THR A 1 72 ? 6.685 2.293 6.708 1.00 94.44 72 THR A N 1
ATOM 612 C CA . THR A 1 72 ? 8.118 2.611 6.761 1.00 94.44 72 THR A CA 1
ATOM 613 C C . THR A 1 72 ? 8.939 1.374 7.123 1.00 94.44 72 THR A C 1
ATOM 615 O O . THR A 1 72 ? 9.990 1.134 6.523 1.00 94.44 72 THR A O 1
ATOM 618 N N . GLN A 1 73 ? 8.439 0.547 8.043 1.00 93.75 73 GLN A N 1
ATOM 619 C CA . GLN A 1 73 ? 9.062 -0.722 8.418 1.00 93.75 73 GLN A CA 1
ATOM 620 C C . GLN A 1 73 ? 9.039 -1.739 7.265 1.00 93.75 73 GLN A C 1
ATOM 622 O O . GLN A 1 73 ? 10.082 -2.309 6.938 1.00 93.75 73 GLN A O 1
ATOM 627 N N . ALA A 1 74 ? 7.888 -1.921 6.611 1.00 93.38 74 ALA A N 1
ATOM 628 C CA . ALA A 1 74 ? 7.688 -2.918 5.559 1.00 93.38 74 ALA A CA 1
ATOM 629 C C . ALA A 1 74 ? 8.454 -2.596 4.266 1.00 93.38 74 ALA A C 1
ATOM 631 O O . ALA A 1 74 ? 9.057 -3.475 3.652 1.00 93.38 74 ALA A O 1
ATOM 632 N N . HIS A 1 75 ? 8.449 -1.330 3.839 1.00 90.94 75 HIS A N 1
ATOM 633 C CA . HIS A 1 75 ? 9.030 -0.923 2.556 1.00 90.94 75 HIS A CA 1
ATOM 634 C C . HIS A 1 75 ? 10.387 -0.227 2.666 1.00 90.94 75 HIS A C 1
ATOM 636 O O . HIS A 1 75 ? 10.966 0.093 1.624 1.00 90.94 75 HIS A O 1
ATOM 642 N N . ARG A 1 76 ? 10.892 0.011 3.888 1.00 91.56 76 ARG A N 1
ATOM 643 C CA . ARG A 1 76 ? 12.146 0.743 4.164 1.00 91.56 76 ARG A CA 1
ATOM 644 C C . ARG A 1 76 ? 12.200 2.116 3.479 1.00 91.56 76 ARG A C 1
ATOM 646 O O . ARG A 1 76 ? 13.261 2.580 3.073 1.00 91.56 76 ARG A O 1
ATOM 653 N N . VAL A 1 77 ? 11.042 2.757 3.320 1.00 90.94 77 VAL A N 1
ATOM 654 C CA . VAL A 1 77 ? 10.889 4.074 2.692 1.00 90.94 77 VAL A CA 1
ATOM 655 C C . VAL A 1 77 ? 9.930 4.908 3.521 1.00 90.94 77 VAL A C 1
ATOM 657 O O . VAL A 1 77 ? 8.838 4.452 3.852 1.00 90.94 77 VAL A O 1
ATOM 660 N N . ALA A 1 78 ? 10.331 6.142 3.821 1.00 91.62 78 ALA A N 1
ATOM 661 C CA . ALA A 1 78 ? 9.487 7.086 4.532 1.00 91.62 78 ALA A CA 1
ATOM 662 C C . ALA A 1 78 ? 8.323 7.562 3.651 1.00 91.62 78 ALA A C 1
ATOM 664 O O . ALA A 1 78 ? 8.483 7.851 2.462 1.00 91.62 78 ALA A O 1
ATOM 665 N N . ILE A 1 79 ? 7.153 7.693 4.265 1.00 92.25 79 ILE A N 1
ATOM 666 C CA . ILE A 1 79 ? 5.962 8.299 3.672 1.00 92.25 79 ILE A CA 1
ATOM 667 C C . ILE A 1 79 ? 5.400 9.324 4.656 1.00 92.25 79 ILE A C 1
ATOM 669 O O . ILE A 1 79 ? 5.512 9.141 5.864 1.00 92.25 79 ILE A O 1
ATOM 673 N N . SER A 1 80 ? 4.815 10.421 4.174 1.00 93.62 80 SER A N 1
ATOM 674 C CA . SER A 1 80 ? 4.133 11.381 5.051 1.00 93.62 80 SER A CA 1
ATOM 675 C C . SER A 1 80 ? 2.700 10.937 5.361 1.00 93.62 80 SER A C 1
ATOM 677 O O . SER A 1 80 ? 2.039 10.352 4.500 1.00 93.62 80 SER A O 1
ATOM 679 N N . LYS A 1 81 ? 2.176 11.291 6.546 1.00 87.38 81 LYS A N 1
ATOM 680 C CA . LYS A 1 81 ? 0.765 11.049 6.924 1.00 87.38 81 LYS A CA 1
ATOM 681 C C . LYS A 1 81 ? -0.211 11.601 5.877 1.00 87.38 81 LYS A C 1
ATOM 683 O O . LYS A 1 81 ? -1.174 10.940 5.507 1.00 87.38 81 LYS A O 1
ATOM 688 N N . THR A 1 82 ? 0.088 12.774 5.317 1.00 89.38 82 THR A N 1
ATOM 689 C CA . THR A 1 82 ? -0.695 13.383 4.229 1.00 89.38 82 THR A CA 1
ATOM 690 C C . THR A 1 82 ? -0.701 12.529 2.960 1.00 89.38 82 THR A C 1
ATOM 692 O O . THR A 1 82 ? -1.712 12.467 2.266 1.00 89.38 82 THR A O 1
ATOM 695 N N . SER A 1 83 ? 0.412 11.864 2.636 1.00 90.56 83 SER A N 1
ATOM 696 C CA . SER A 1 83 ? 0.485 10.976 1.469 1.00 90.56 83 SER A CA 1
ATOM 697 C C . SER A 1 83 ? -0.287 9.681 1.702 1.00 90.56 83 SER A C 1
ATOM 699 O O . SER A 1 83 ? -1.005 9.253 0.805 1.00 90.56 83 SER A O 1
ATOM 701 N N . VAL A 1 84 ? -0.196 9.108 2.908 1.00 90.19 84 VAL A N 1
ATOM 702 C CA . VAL A 1 84 ? -1.017 7.963 3.340 1.00 90.19 84 VAL A CA 1
ATOM 703 C C . VAL A 1 84 ? -2.500 8.298 3.177 1.00 90.19 84 VAL A C 1
ATOM 705 O O . VAL A 1 84 ? -3.211 7.600 2.458 1.00 90.19 84 VAL A O 1
ATOM 708 N N . TRP A 1 85 ? -2.939 9.428 3.740 1.00 88.62 85 TRP A N 1
ATOM 709 C CA . TRP A 1 85 ? -4.319 9.900 3.623 1.00 88.62 85 TRP A CA 1
ATOM 710 C C . TRP A 1 85 ? -4.762 10.080 2.167 1.00 88.62 85 TRP A C 1
ATOM 712 O O . TRP A 1 85 ? -5.821 9.588 1.787 1.00 88.62 85 TRP A O 1
ATOM 722 N N . ARG A 1 86 ? -3.938 10.722 1.326 1.00 88.25 86 ARG A N 1
ATOM 723 C CA . ARG A 1 86 ? -4.258 10.940 -0.094 1.00 88.25 86 ARG A CA 1
ATOM 724 C C . ARG A 1 86 ? -4.461 9.622 -0.843 1.00 88.25 86 ARG A C 1
ATOM 726 O O . ARG A 1 86 ? -5.438 9.489 -1.569 1.00 88.25 86 ARG A O 1
ATOM 733 N N . ILE A 1 87 ? -3.574 8.648 -0.632 1.00 87.75 87 ILE A N 1
ATOM 734 C CA . ILE A 1 87 ? -3.655 7.330 -1.277 1.00 87.75 87 ILE A CA 1
ATOM 735 C C . ILE A 1 87 ? -4.951 6.618 -0.877 1.00 87.75 87 ILE A C 1
ATOM 737 O O . ILE A 1 87 ? -5.693 6.157 -1.738 1.00 87.75 87 ILE A O 1
ATOM 741 N N . ILE A 1 88 ? -5.253 6.560 0.419 1.00 84.62 88 ILE A N 1
ATOM 742 C CA . ILE A 1 88 ? -6.459 5.907 0.954 1.00 84.62 88 ILE A CA 1
ATOM 743 C C . ILE A 1 88 ? -7.725 6.588 0.424 1.00 84.62 88 ILE A C 1
ATOM 745 O O . ILE A 1 88 ? -8.667 5.923 -0.013 1.00 84.62 88 ILE A O 1
ATOM 749 N N . HIS A 1 89 ? -7.721 7.921 0.406 1.00 84.31 89 HIS A N 1
ATOM 750 C CA . HIS A 1 89 ? -8.809 8.711 -0.147 1.00 84.31 89 HIS A CA 1
ATOM 751 C C . HIS A 1 89 ? -9.026 8.409 -1.639 1.00 84.31 89 HIS A C 1
ATOM 753 O O . HIS A 1 89 ? -10.167 8.251 -2.070 1.00 84.31 89 HIS A O 1
ATOM 759 N N . ASP A 1 90 ? -7.955 8.258 -2.425 1.00 84.00 90 ASP A N 1
ATOM 760 C CA . ASP A 1 90 ? -8.038 7.876 -3.842 1.00 84.00 90 ASP A CA 1
ATOM 761 C C . ASP A 1 90 ? -8.632 6.472 -4.045 1.00 84.00 90 ASP A C 1
ATOM 763 O O . ASP A 1 90 ? -9.302 6.226 -5.047 1.00 84.00 90 ASP A O 1
ATOM 767 N N . PHE A 1 91 ? -8.476 5.567 -3.074 1.00 78.44 91 PHE A N 1
ATOM 768 C CA . PHE A 1 91 ? -9.135 4.253 -3.060 1.00 78.44 91 PHE A CA 1
ATOM 769 C C . PHE A 1 91 ? -10.609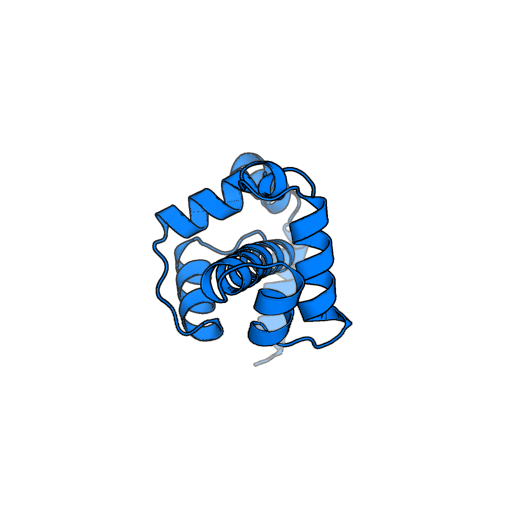 4.286 -2.636 1.00 78.44 91 PHE A C 1
ATOM 771 O O . PHE A 1 91 ? -11.255 3.236 -2.603 1.00 78.44 91 PHE A O 1
ATOM 778 N N . GLY A 1 92 ? -11.163 5.459 -2.325 1.00 78.50 92 GLY A N 1
ATOM 779 C CA . GLY A 1 92 ? -12.546 5.602 -1.867 1.00 78.50 92 GLY A CA 1
ATOM 780 C C . GLY A 1 92 ? -12.758 5.196 -0.405 1.00 78.50 92 GLY A C 1
ATOM 781 O O . GLY A 1 92 ? -13.897 5.157 0.063 1.00 78.50 92 GLY A O 1
ATOM 782 N N . LEU A 1 93 ? -11.681 4.946 0.346 1.00 72.12 93 LEU A N 1
ATOM 783 C CA . LEU A 1 93 ? -11.712 4.732 1.794 1.00 72.12 93 LEU A CA 1
ATOM 784 C C . LEU A 1 93 ? -11.824 6.089 2.507 1.00 72.12 93 LEU A C 1
ATOM 786 O O . LEU A 1 93 ? -10.928 6.546 3.210 1.00 72.12 93 LEU A O 1
ATOM 790 N N . THR A 1 94 ? -12.934 6.782 2.262 1.00 72.88 94 THR A N 1
ATOM 791 C CA . THR A 1 94 ? -13.213 8.075 2.893 1.00 72.88 94 THR A CA 1
ATOM 792 C C . THR A 1 94 ? -13.481 7.900 4.384 1.00 72.88 94 THR A C 1
ATOM 794 O O . THR A 1 94 ? -13.951 6.847 4.818 1.00 72.88 94 THR A O 1
ATOM 797 N N . TRP A 1 95 ? -13.252 8.959 5.164 1.00 65.88 95 TRP A N 1
ATOM 798 C CA . TRP A 1 95 ? -13.556 8.994 6.597 1.00 65.88 95 TRP A CA 1
ATOM 799 C C . TRP A 1 95 ? -14.963 8.456 6.908 1.00 65.88 95 TRP A C 1
ATOM 801 O O . TRP A 1 95 ? -15.098 7.588 7.753 1.00 65.88 95 TRP A O 1
ATOM 811 N N . LYS A 1 96 ? -15.984 8.806 6.109 1.00 68.38 96 LYS A N 1
ATOM 812 C CA . LYS A 1 96 ? -17.358 8.279 6.251 1.00 68.38 96 LYS A CA 1
ATOM 813 C C . LYS A 1 96 ? -17.507 6.773 6.013 1.00 68.38 96 LYS A C 1
ATOM 815 O O . LYS A 1 96 ? -18.453 6.164 6.511 1.00 68.38 96 LYS A O 1
ATOM 820 N N . VAL A 1 97 ? -16.667 6.179 5.166 1.00 67.81 97 VAL A N 1
ATOM 821 C CA . VAL A 1 97 ? -16.641 4.724 4.936 1.00 67.81 97 VAL A CA 1
ATOM 822 C C . VAL A 1 97 ? -15.971 4.032 6.118 1.00 67.81 97 VAL A C 1
ATOM 82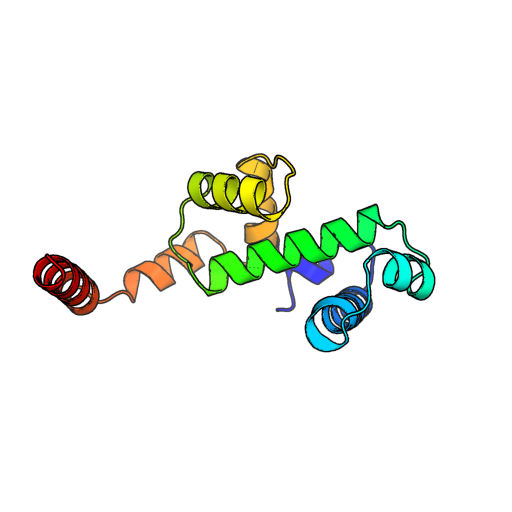4 O O . VAL A 1 97 ? -16.465 3.001 6.568 1.00 67.81 97 VAL A O 1
ATOM 827 N N . LEU A 1 98 ? -14.897 4.619 6.648 1.00 65.75 98 LEU A N 1
ATOM 828 C CA . LEU A 1 98 ? -14.211 4.113 7.835 1.00 65.75 98 LEU A CA 1
ATOM 829 C C . LEU A 1 98 ? -15.075 4.262 9.097 1.00 65.75 98 LEU A C 1
ATOM 831 O O . LEU A 1 98 ? -15.227 3.289 9.822 1.00 65.75 98 LEU A O 1
ATOM 835 N N . GLU A 1 99 ? -15.747 5.399 9.292 1.00 66.06 99 GLU A N 1
ATOM 836 C CA . GLU A 1 99 ? -16.733 5.621 10.360 1.00 66.06 99 GLU A CA 1
ATOM 837 C C . GLU A 1 99 ? -17.868 4.600 10.296 1.00 66.06 99 GLU A C 1
ATOM 839 O O . GLU A 1 99 ? -18.213 4.000 11.305 1.00 66.06 99 GLU A O 1
ATOM 844 N N . ARG A 1 100 ? -18.428 4.333 9.108 1.00 69.44 100 ARG A N 1
ATOM 845 C CA . ARG A 1 100 ? -19.444 3.281 8.956 1.00 69.44 100 ARG A CA 1
ATOM 846 C C . ARG A 1 100 ? -18.904 1.903 9.306 1.00 69.44 100 ARG A C 1
ATOM 848 O O . ARG A 1 100 ? -19.631 1.132 9.914 1.00 69.44 100 ARG A O 1
ATOM 855 N N . ARG A 1 101 ? -17.658 1.579 8.958 1.00 65.31 101 ARG A N 1
ATOM 856 C CA . ARG A 1 101 ? -17.028 0.312 9.369 1.00 65.31 101 ARG A CA 1
ATOM 857 C C . ARG A 1 101 ? -16.824 0.255 10.887 1.00 65.31 101 ARG A C 1
ATOM 859 O O . ARG A 1 101 ? -17.117 -0.779 11.470 1.00 65.31 101 ARG A O 1
ATOM 866 N N . ALA A 1 102 ? -16.421 1.363 11.512 1.00 60.59 102 ALA A N 1
ATOM 867 C CA . ALA A 1 102 ? -16.284 1.496 12.962 1.00 60.59 102 ALA A CA 1
ATOM 868 C C . ALA A 1 102 ? -17.627 1.339 13.691 1.00 60.59 102 ALA A C 1
ATOM 870 O O . ALA A 1 102 ? -17.703 0.620 14.674 1.00 60.59 102 ALA A O 1
ATOM 871 N N . MET A 1 103 ? -18.703 1.949 13.181 1.00 60.12 103 MET A N 1
ATOM 872 C CA . MET A 1 103 ? -20.049 1.844 13.763 1.00 60.12 103 MET A CA 1
ATOM 873 C C . MET A 1 103 ? -20.620 0.421 13.728 1.00 60.12 103 MET A C 1
ATOM 875 O O . MET A 1 103 ? -21.449 0.080 14.563 1.00 60.12 103 MET A O 1
ATOM 879 N N . HIS A 1 104 ? -20.213 -0.408 12.761 1.00 60.88 104 HIS A N 1
ATOM 880 C CA . HIS A 1 104 ? -20.621 -1.816 12.714 1.00 60.88 104 HIS A CA 1
ATOM 881 C C . HIS A 1 104 ? -19.802 -2.712 13.655 1.00 60.88 104 HIS A C 1
ATOM 883 O O . HIS A 1 104 ? -20.149 -3.884 13.800 1.00 60.88 104 HIS A O 1
ATOM 889 N N . VAL A 1 105 ? -18.740 -2.196 14.289 1.00 64.31 105 VAL A N 1
ATOM 890 C CA . VAL A 1 105 ? -18.049 -2.907 15.369 1.00 64.31 105 VAL A CA 1
ATOM 891 C C . VAL A 1 105 ? -19.010 -2.968 16.549 1.00 64.31 105 VAL A C 1
ATOM 893 O O . VAL A 1 105 ? -19.373 -1.940 17.121 1.00 64.31 105 VAL A O 1
ATOM 896 N N . LYS A 1 106 ? -19.473 -4.173 16.887 1.00 63.75 106 LYS A N 1
ATOM 897 C CA . LYS A 1 106 ? -20.389 -4.357 18.009 1.00 63.75 106 LYS A CA 1
ATOM 898 C C . LYS A 1 106 ? -19.614 -4.217 19.311 1.00 63.75 106 LYS A C 1
ATOM 900 O O . LYS A 1 106 ? -18.507 -4.734 19.433 1.00 63.75 106 LYS A O 1
ATOM 905 N N . GLU A 1 107 ? -20.230 -3.592 20.308 1.00 65.12 107 GLU A N 1
ATOM 906 C CA . GLU A 1 107 ? -19.696 -3.534 21.675 1.00 65.12 107 GLU A CA 1
ATOM 907 C C . GLU A 1 107 ? -19.320 -4.932 22.189 1.00 65.12 107 GLU A C 1
ATOM 909 O O . GLU A 1 107 ? -18.254 -5.111 22.765 1.00 65.12 107 GLU A O 1
ATOM 914 N N . SER A 1 108 ? -20.113 -5.952 21.841 1.00 59.88 108 SER A N 1
ATOM 915 C CA . SER A 1 108 ? -19.828 -7.358 22.149 1.00 59.88 108 SER A CA 1
ATOM 916 C C . SER A 1 108 ? -18.489 -7.860 21.605 1.00 59.88 108 SER A C 1
ATOM 918 O O . SER A 1 108 ? -17.858 -8.704 22.231 1.00 59.88 108 SER A O 1
ATOM 920 N N . ASP A 1 109 ? -18.048 -7.368 20.445 1.00 67.06 109 ASP A N 1
ATOM 921 C CA . ASP A 1 109 ? -16.760 -7.749 19.858 1.00 67.06 109 ASP A CA 1
ATOM 922 C C . ASP A 1 109 ? -15.594 -7.071 20.582 1.00 67.06 109 ASP A C 1
ATOM 924 O O . ASP A 1 109 ? -14.534 -7.673 20.730 1.00 67.06 109 ASP A O 1
ATOM 928 N N . ILE A 1 110 ? -15.810 -5.854 21.091 1.00 71.75 110 ILE A N 1
ATOM 929 C CA . ILE A 1 110 ? -14.838 -5.124 21.912 1.00 71.75 110 ILE A CA 1
ATOM 930 C C . ILE A 1 110 ? -14.716 -5.789 23.286 1.00 71.75 110 ILE A C 1
ATOM 932 O O . ILE A 1 110 ? -13.604 -6.070 23.728 1.00 71.75 110 ILE A O 1
ATOM 936 N N . SER A 1 111 ? -15.841 -6.094 23.939 1.00 74.62 111 SER A N 1
ATOM 937 C CA . SER A 1 111 ? -15.861 -6.791 25.229 1.00 74.62 111 SER A CA 1
ATOM 938 C C . SER A 1 111 ? -15.207 -8.165 25.130 1.00 74.62 111 SER A C 1
ATOM 940 O O . SER A 1 111 ? -14.318 -8.461 25.922 1.00 74.62 111 SER A O 1
ATOM 942 N N . ARG A 1 112 ? -15.556 -8.955 24.106 1.00 70.69 112 ARG A N 1
ATOM 943 C CA . ARG A 1 112 ? -14.929 -10.257 23.848 1.00 70.69 112 ARG A CA 1
ATOM 944 C C . ARG A 1 112 ? -13.423 -10.138 23.628 1.00 70.69 112 ARG A C 1
ATOM 946 O O . ARG A 1 112 ? -12.677 -10.926 24.186 1.00 70.69 112 ARG A O 1
ATOM 953 N N . PHE A 1 113 ? -12.963 -9.148 22.862 1.00 74.88 113 PHE A N 1
ATOM 954 C CA . PHE A 1 113 ? -11.533 -8.937 22.626 1.00 74.88 113 PHE A CA 1
ATOM 955 C C . PHE A 1 113 ? -10.765 -8.594 23.913 1.00 74.88 113 PHE A C 1
ATOM 957 O O . PHE A 1 113 ? -9.670 -9.106 24.138 1.00 74.88 113 PHE A O 1
ATOM 964 N N . VAL A 1 114 ? -11.337 -7.751 24.777 1.00 81.25 114 VAL A N 1
ATOM 965 C CA . VAL A 1 114 ? -10.734 -7.404 26.076 1.00 81.25 114 VAL A CA 1
ATOM 966 C C . VAL A 1 114 ? -10.709 -8.616 27.010 1.00 81.25 114 VAL A C 1
ATOM 968 O O . VAL A 1 114 ? -9.714 -8.846 27.694 1.00 81.25 114 VAL A O 1
ATOM 971 N N . GLU A 1 115 ? -11.775 -9.413 27.005 1.00 76.88 115 GLU A N 1
ATOM 972 C CA . GLU A 1 115 ? -11.895 -10.628 27.808 1.00 76.88 115 GLU A CA 1
ATOM 973 C C . GLU A 1 115 ? -10.903 -11.707 27.334 1.00 76.88 115 GLU A C 1
ATOM 975 O O . GLU A 1 115 ? -10.159 -12.269 28.136 1.00 76.88 115 GLU A O 1
ATOM 980 N N . GLU A 1 116 ? -10.780 -11.920 26.023 1.00 78.88 116 GLU A N 1
ATOM 981 C CA . GLU A 1 116 ? -9.769 -12.796 25.418 1.00 78.88 116 GLU A CA 1
ATOM 982 C C . GLU A 1 116 ? -8.341 -12.344 25.758 1.00 78.88 116 GLU A C 1
ATOM 984 O O . GLU A 1 116 ? -7.525 -13.174 26.151 1.00 78.88 116 GLU A O 1
ATOM 989 N N . LEU A 1 117 ? -8.039 -11.041 25.697 1.00 79.50 117 LEU A N 1
ATOM 990 C CA . LEU A 1 117 ? -6.734 -10.507 26.111 1.00 79.50 117 LEU A CA 1
ATOM 991 C C . LEU A 1 117 ? -6.447 -10.729 27.599 1.00 79.50 117 LEU A C 1
ATOM 993 O O . LEU A 1 117 ? -5.308 -11.020 27.961 1.00 79.50 117 LEU A O 1
ATOM 997 N N . SER A 1 118 ? -7.459 -10.606 28.459 1.00 78.19 118 SER A N 1
ATOM 998 C CA . SER A 1 118 ? -7.302 -10.840 29.898 1.00 78.19 118 SER A CA 1
ATOM 999 C C . SER A 1 118 ? -7.054 -12.310 30.247 1.00 78.19 118 SER A C 1
ATOM 1001 O O . SER A 1 118 ? -6.393 -12.590 31.240 1.00 78.19 118 SER A O 1
ATOM 1003 N N . ASN A 1 119 ? -7.517 -13.235 29.400 1.00 76.94 119 ASN A N 1
ATOM 1004 C CA . ASN A 1 119 ? -7.356 -14.681 29.572 1.00 76.94 119 ASN A CA 1
ATOM 1005 C C . ASN A 1 119 ? -6.043 -15.235 28.986 1.00 76.94 119 ASN A C 1
ATOM 1007 O O . ASN A 1 119 ? -5.759 -16.421 29.134 1.00 76.94 119 ASN A O 1
ATOM 1011 N N . VAL A 1 120 ? -5.254 -14.404 28.295 1.00 76.25 120 VAL A N 1
ATOM 1012 C CA . VAL A 1 120 ? -3.932 -14.772 27.746 1.00 76.25 120 VAL A CA 1
ATOM 1013 C C . VAL A 1 120 ? -2.795 -14.466 28.740 1.00 76.25 120 VAL A C 1
ATOM 1015 O O . VAL A 1 120 ? -1.637 -14.765 28.451 1.00 76.25 120 VAL A O 1
ATOM 1018 N N . ASN A 1 121 ? -3.114 -13.910 29.915 1.00 50.62 121 ASN A N 1
ATOM 1019 C CA . ASN A 1 121 ? -2.156 -13.623 30.984 1.00 50.62 121 ASN A CA 1
ATOM 1020 C C . ASN A 1 121 ? -2.166 -14.697 32.080 1.00 50.62 121 ASN A C 1
ATOM 1022 O O . ASN A 1 121 ? -3.271 -15.031 32.561 1.00 50.62 121 ASN A O 1
#

Sequence (121 aa):
MEAAAMKQHAHPNTVFHCLYGYYNLGYSRKELARVYNKTERTISNWVRIQWLYQYYQEKPLSYLDEAQTVFTQAHRVAISKTSVWRIIHDFGLTWKVLERRAMHVKESDISRFVEELSNVN

Foldseek 3Di:
DPQLLVPDPDHSVLLVVLLCCVPPVVDDLVRSCVVSVHDSVVSLVSNLLVVLVVVCVVVVPDQLVNSQVVSCVVSVDGDDSVRSVVSCVSVVSDPVVSVVVVVPCDPVNVVVVVVVVVVVD

Radius of gyration: 17.19 Å; chains: 1; bounding box: 34×28×51 Å